Protein AF-A0A318S5W0-F1 (afdb_monomer_lite)

Foldseek 3Di:
DAPLPQQLVLLVLLLVLLQLLCCLQPVDGDDSVVSLVVVCVVCVVCVVVSVVSVVCVVCVPDSDHRPDPPVVSVVSNVVSVVNSVVSNVVVVVVVD

Secondary structure (DSSP, 8-state):
----SHHHHHHHHHHHHHHHHHHHHHS----HHHHHHHHHHH-GGGHHHHHHHHHHHHTTTS-PPP---HHHHHHHHHHHHHHHHHHHHHHHHTT-

Sequence (96 aa):
MYDTGGSDGQAYAVLTLCRALYTATSGEQVSKRRAALWASERLPNWSTLIVWALARHDEEGTRSPSQDRFEEVVRFVEEVSARVEGEFESNRTQQS

Radius of gyration: 14.33 Å; chains: 1; bounding box: 33×21×45 Å

Organism: NCBI:txid694435

InterPro domains:
  IPR025184 Adenylyltransferase AadA, C-terminal domain [PF13427] (9-82)

Structure (mmCIF, N/CA/C/O backbone):
data_AF-A0A318S5W0-F1
#
_entry.id   AF-A0A318S5W0-F1
#
loop_
_atom_site.group_PDB
_atom_site.id
_atom_site.type_symbol
_atom_site.label_atom_id
_atom_site.label_alt_id
_atom_site.label_comp_id
_atom_site.label_asym_id
_atom_site.label_entity_id
_atom_site.label_seq_id
_atom_site.pdbx_PDB_ins_code
_atom_site.Cartn_x
_atom_site.Cartn_y
_atom_site.Cartn_z
_atom_site.occupancy
_atom_site.B_iso_or_equiv
_atom_site.auth_seq_id
_atom_site.auth_comp_id
_atom_site.auth_asym_id
_atom_site.auth_atom_id
_atom_site.pdbx_PDB_model_num
ATOM 1 N N . MET A 1 1 ? 22.585 5.156 -20.724 1.00 40.28 1 MET A N 1
ATOM 2 C CA . MET A 1 1 ? 21.683 5.499 -19.608 1.00 40.28 1 MET A CA 1
ATOM 3 C C . MET A 1 1 ? 20.665 4.387 -19.490 1.00 40.28 1 MET A C 1
ATOM 5 O O . MET A 1 1 ? 19.897 4.207 -20.422 1.00 40.28 1 MET A O 1
ATOM 9 N N . TYR A 1 2 ? 20.718 3.606 -18.419 1.00 45.62 2 TYR A N 1
ATOM 10 C CA . TYR A 1 2 ? 19.664 2.665 -18.063 1.00 45.62 2 TYR A CA 1
ATOM 11 C C . TYR A 1 2 ? 19.060 3.183 -16.758 1.00 45.62 2 TYR A C 1
ATOM 13 O O . TYR A 1 2 ? 19.745 3.263 -15.742 1.00 45.62 2 TYR A O 1
ATOM 21 N N . ASP A 1 3 ? 17.807 3.617 -16.809 1.00 47.03 3 ASP A N 1
ATOM 22 C CA . ASP A 1 3 ? 17.017 3.848 -15.607 1.00 47.03 3 ASP A CA 1
ATOM 23 C C . ASP A 1 3 ? 16.542 2.482 -15.095 1.00 47.03 3 ASP A C 1
ATOM 25 O O . ASP A 1 3 ? 15.449 2.009 -15.400 1.00 47.03 3 ASP A O 1
ATOM 29 N N . THR A 1 4 ? 17.439 1.772 -14.411 1.00 50.75 4 THR A N 1
ATOM 30 C CA . THR A 1 4 ? 17.114 0.517 -13.712 1.00 50.75 4 THR A CA 1
ATOM 31 C C . THR A 1 4 ? 16.736 0.762 -12.253 1.00 50.75 4 THR A C 1
ATOM 33 O O . THR A 1 4 ? 16.563 -0.201 -11.522 1.00 50.75 4 THR A O 1
ATOM 36 N N . GLY A 1 5 ? 16.660 2.022 -11.804 1.00 54.34 5 GLY A N 1
ATOM 37 C CA . GLY A 1 5 ? 16.403 2.368 -10.402 1.00 54.34 5 GLY A CA 1
ATOM 38 C C . GLY A 1 5 ? 14.956 2.768 -10.110 1.00 54.34 5 GLY A C 1
ATOM 39 O O . GLY A 1 5 ? 14.485 2.550 -8.994 1.00 54.34 5 GLY A O 1
ATOM 40 N N . GLY A 1 6 ? 14.233 3.321 -11.093 1.00 62.41 6 GLY A N 1
ATOM 41 C CA . GLY A 1 6 ? 12.881 3.847 -10.877 1.00 62.41 6 GLY A CA 1
ATOM 42 C C . GLY A 1 6 ? 11.852 2.791 -10.464 1.00 62.41 6 GLY A C 1
ATOM 43 O O . GLY A 1 6 ? 11.101 2.986 -9.509 1.00 62.41 6 GLY A O 1
ATOM 44 N N . SER A 1 7 ? 11.832 1.638 -11.135 1.00 72.31 7 SER A N 1
ATOM 45 C CA . SER A 1 7 ? 10.787 0.624 -10.937 1.00 72.31 7 SER A CA 1
ATOM 46 C C . SER A 1 7 ? 10.918 -0.174 -9.634 1.00 72.31 7 SER A C 1
ATOM 48 O O . SER A 1 7 ? 9.913 -0.657 -9.111 1.00 72.31 7 SER A O 1
ATOM 50 N N . ASP A 1 8 ? 12.127 -0.297 -9.081 1.00 82.12 8 ASP A N 1
ATOM 51 C CA . ASP A 1 8 ? 12.350 -1.010 -7.814 1.00 82.12 8 ASP A CA 1
ATOM 52 C C . ASP A 1 8 ? 11.921 -0.144 -6.623 1.00 82.12 8 ASP A C 1
ATOM 54 O O . ASP A 1 8 ? 11.240 -0.623 -5.714 1.00 82.12 8 ASP A O 1
ATOM 58 N N . GLY A 1 9 ? 12.211 1.162 -6.675 1.00 87.00 9 GLY A N 1
ATOM 59 C CA . GLY A 1 9 ? 11.687 2.131 -5.708 1.00 87.00 9 GLY A CA 1
ATOM 60 C C . GLY A 1 9 ? 10.158 2.222 -5.746 1.00 87.00 9 GLY A C 1
ATOM 61 O O . GLY A 1 9 ? 9.512 2.232 -4.698 1.00 87.00 9 GLY A O 1
ATOM 62 N N . GLN A 1 10 ? 9.573 2.207 -6.947 1.00 91.00 10 GLN A N 1
ATOM 63 C CA . GLN A 1 10 ? 8.122 2.176 -7.147 1.00 91.00 10 GLN A CA 1
ATOM 64 C C . GLN A 1 10 ? 7.474 0.932 -6.516 1.00 91.00 10 GLN A C 1
ATOM 66 O O . GLN A 1 10 ? 6.540 1.058 -5.721 1.00 91.00 10 GLN A O 1
ATOM 71 N N . ALA A 1 11 ? 7.991 -0.267 -6.806 1.00 92.25 11 ALA A N 1
ATOM 72 C CA . ALA A 1 11 ? 7.483 -1.505 -6.213 1.00 92.25 11 ALA A CA 1
ATOM 73 C C . ALA A 1 11 ? 7.629 -1.509 -4.682 1.00 92.25 11 ALA A C 1
ATOM 75 O O . ALA A 1 11 ? 6.705 -1.889 -3.959 1.00 92.25 11 ALA A O 1
ATOM 76 N N . TYR A 1 12 ? 8.766 -1.030 -4.170 1.00 92.06 12 TYR A N 1
ATOM 77 C CA . TYR A 1 12 ? 9.003 -0.934 -2.733 1.00 92.06 12 TYR A CA 1
ATOM 78 C C . TYR A 1 12 ? 8.008 0.001 -2.030 1.00 92.06 12 TYR A C 1
ATOM 80 O O . TYR A 1 12 ? 7.502 -0.347 -0.957 1.00 92.06 12 TYR A O 1
ATOM 88 N N . ALA A 1 13 ? 7.693 1.156 -2.625 1.00 95.19 13 ALA A N 1
ATOM 89 C CA . ALA A 1 13 ? 6.709 2.095 -2.087 1.00 95.19 13 ALA A CA 1
ATOM 90 C C . ALA A 1 13 ? 5.319 1.447 -1.970 1.00 95.19 13 ALA A C 1
ATOM 92 O O . ALA A 1 13 ? 4.708 1.478 -0.898 1.00 95.19 13 ALA A O 1
ATOM 93 N N . VAL A 1 14 ? 4.870 0.769 -3.034 1.00 96.94 14 VAL A N 1
ATOM 94 C CA . VAL A 1 14 ? 3.582 0.056 -3.059 1.00 96.94 14 VAL A CA 1
ATOM 95 C C . VAL A 1 14 ? 3.517 -1.009 -1.959 1.00 96.94 14 VAL A C 1
ATOM 97 O O . VAL A 1 14 ? 2.577 -1.032 -1.161 1.00 96.94 14 VAL A O 1
ATOM 100 N N . LEU A 1 15 ? 4.539 -1.867 -1.857 1.00 96.75 15 LEU A N 1
ATOM 101 C CA . LEU A 1 15 ? 4.576 -2.940 -0.855 1.00 96.75 15 LEU A CA 1
ATOM 102 C C . LEU A 1 15 ? 4.674 -2.413 0.582 1.00 96.75 15 LEU A C 1
ATOM 104 O O . LEU A 1 15 ? 4.122 -3.020 1.504 1.00 96.75 15 LEU A O 1
ATOM 108 N N . THR A 1 16 ? 5.367 -1.294 0.789 1.00 97.19 16 THR A N 1
ATOM 109 C CA . THR A 1 16 ? 5.485 -0.659 2.107 1.00 97.19 16 THR A CA 1
ATOM 110 C C . THR A 1 16 ? 4.134 -0.151 2.591 1.00 97.19 16 THR A C 1
ATOM 112 O O . THR A 1 16 ? 3.755 -0.430 3.727 1.00 97.19 16 THR A O 1
ATOM 115 N N . LEU A 1 17 ? 3.369 0.512 1.725 1.00 98.12 17 LEU A N 1
ATOM 116 C CA . LEU A 1 17 ? 2.033 0.990 2.074 1.00 98.12 17 LEU A CA 1
ATOM 117 C C . LEU A 1 17 ? 1.021 -0.141 2.254 1.00 98.12 17 LEU A C 1
ATOM 119 O O . LEU A 1 17 ? 0.193 -0.060 3.155 1.00 98.12 17 LEU A O 1
ATOM 123 N N . CYS A 1 18 ? 1.131 -1.236 1.494 1.00 98.31 18 CYS A N 1
ATOM 124 C CA . CYS A 1 18 ? 0.327 -2.434 1.763 1.00 98.31 18 CYS A CA 1
ATOM 125 C C . CYS A 1 18 ? 0.560 -2.953 3.191 1.00 98.31 18 CYS A C 1
ATOM 127 O O . CYS A 1 18 ? -0.391 -3.312 3.883 1.00 98.31 18 CYS A O 1
ATOM 129 N N . ARG A 1 19 ? 1.821 -2.969 3.656 1.00 97.69 19 ARG A N 1
ATOM 130 C CA . ARG A 1 19 ? 2.148 -3.346 5.042 1.00 97.69 19 ARG A CA 1
ATOM 131 C C . ARG A 1 19 ? 1.607 -2.337 6.043 1.00 97.69 19 ARG A C 1
ATOM 133 O O . ARG A 1 19 ? 1.000 -2.760 7.014 1.00 97.69 19 ARG A O 1
ATOM 140 N N . ALA A 1 20 ? 1.798 -1.042 5.801 1.00 97.62 20 ALA A N 1
ATOM 141 C CA . ALA A 1 20 ? 1.294 0.002 6.688 1.00 97.62 20 ALA A CA 1
ATOM 142 C C . ALA A 1 20 ? -0.229 -0.089 6.864 1.00 97.62 20 ALA A C 1
ATOM 144 O O . ALA A 1 20 ? -0.711 -0.033 7.991 1.00 97.62 20 ALA A O 1
ATOM 145 N N . LEU A 1 21 ? -0.969 -0.310 5.772 1.00 97.81 21 LEU A N 1
ATOM 146 C CA . LEU A 1 21 ? -2.422 -0.469 5.804 1.00 97.81 21 LEU A CA 1
ATOM 147 C C . LEU A 1 21 ? -2.846 -1.719 6.574 1.00 97.81 21 LEU A C 1
ATOM 149 O O . LEU A 1 21 ? -3.729 -1.632 7.419 1.00 97.81 21 LEU A O 1
ATOM 153 N N . TYR A 1 22 ? -2.195 -2.861 6.333 1.00 97.88 22 TYR A N 1
ATOM 154 C CA . TYR A 1 22 ? -2.471 -4.081 7.096 1.00 97.88 22 TYR A CA 1
ATOM 155 C C . TYR A 1 22 ? -2.292 -3.838 8.598 1.00 97.88 22 TYR A C 1
ATOM 157 O O . TYR A 1 22 ? -3.174 -4.156 9.389 1.00 97.88 22 TYR A O 1
ATOM 165 N N . THR A 1 23 ? -1.181 -3.216 8.986 1.00 96.56 23 THR A N 1
ATOM 166 C CA . THR A 1 23 ? -0.867 -2.923 10.387 1.00 96.56 23 THR A CA 1
ATOM 167 C C . THR A 1 23 ? -1.844 -1.940 11.009 1.00 96.56 23 THR A C 1
ATOM 169 O O . THR A 1 23 ? -2.233 -2.128 12.158 1.00 96.56 23 THR A O 1
ATOM 172 N N . ALA A 1 24 ? -2.257 -0.909 10.271 1.00 95.94 24 ALA A N 1
ATOM 173 C CA . ALA A 1 24 ? -3.238 0.052 10.756 1.00 95.94 24 ALA A CA 1
ATOM 174 C C . ALA A 1 24 ? -4.595 -0.615 11.024 1.00 95.94 24 ALA A C 1
ATOM 176 O O . ALA A 1 24 ? -5.200 -0.364 12.064 1.00 95.94 24 ALA A O 1
ATOM 177 N N . THR A 1 25 ? -5.018 -1.525 10.142 1.00 95.19 25 THR A N 1
ATOM 178 C CA . THR A 1 25 ? -6.299 -2.233 10.260 1.00 95.19 25 THR A CA 1
ATOM 179 C C . THR A 1 25 ? -6.275 -3.380 11.275 1.00 95.19 25 THR A C 1
ATOM 181 O O . THR A 1 25 ? -7.261 -3.594 11.974 1.00 95.19 25 THR A O 1
ATOM 184 N N . SER A 1 26 ? -5.193 -4.161 11.355 1.00 94.19 26 SER A N 1
ATOM 185 C CA . SER A 1 26 ? -5.154 -5.387 12.171 1.00 94.19 26 SER A CA 1
ATOM 186 C C . SER A 1 26 ? -4.333 -5.266 13.456 1.00 94.19 26 SER A C 1
ATOM 188 O O . SER A 1 26 ? -4.389 -6.166 14.289 1.00 94.19 26 SER A O 1
ATOM 190 N N . GLY A 1 27 ? -3.516 -4.219 13.598 1.00 93.44 27 GLY A N 1
ATOM 191 C CA . GLY A 1 27 ? -2.563 -4.062 14.701 1.00 93.44 27 GLY A CA 1
ATOM 192 C C . GLY A 1 27 ? -1.344 -4.993 14.642 1.00 93.44 27 GLY A C 1
ATOM 193 O O . GLY A 1 27 ? -0.534 -4.993 15.567 1.00 93.44 27 GLY A O 1
ATOM 194 N N . GLU A 1 28 ? -1.176 -5.781 13.574 1.00 93.25 28 GLU A N 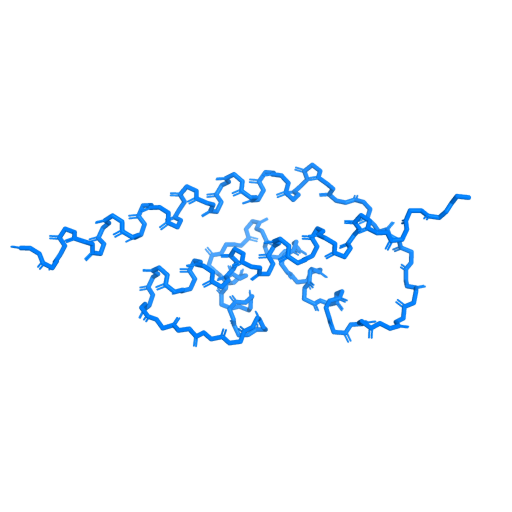1
ATOM 195 C CA . GLU A 1 28 ? -0.107 -6.781 13.452 1.00 93.25 28 GLU A CA 1
ATOM 196 C C . GLU A 1 28 ? 0.841 -6.470 12.292 1.00 93.25 28 GLU A C 1
ATOM 198 O O . GLU A 1 28 ? 0.434 -5.998 11.236 1.00 93.25 28 GLU A O 1
ATOM 203 N N . GLN A 1 29 ? 2.119 -6.822 12.447 1.00 92.50 29 GLN A N 1
ATOM 204 C CA . GLN A 1 29 ? 3.112 -6.718 11.379 1.00 92.50 29 GLN A CA 1
ATOM 205 C C . GLN A 1 29 ? 3.241 -8.057 10.645 1.00 92.50 29 GLN A C 1
ATOM 207 O O . GLN A 1 29 ? 3.596 -9.070 11.246 1.00 92.50 29 GLN A O 1
ATOM 212 N N . VAL A 1 30 ? 3.042 -8.060 9.325 1.00 94.62 30 VAL A N 1
ATOM 213 C CA . VAL A 1 30 ? 3.222 -9.257 8.481 1.00 94.62 30 VAL A CA 1
ATOM 214 C C . VAL A 1 30 ? 4.257 -9.043 7.373 1.00 94.62 30 VAL A C 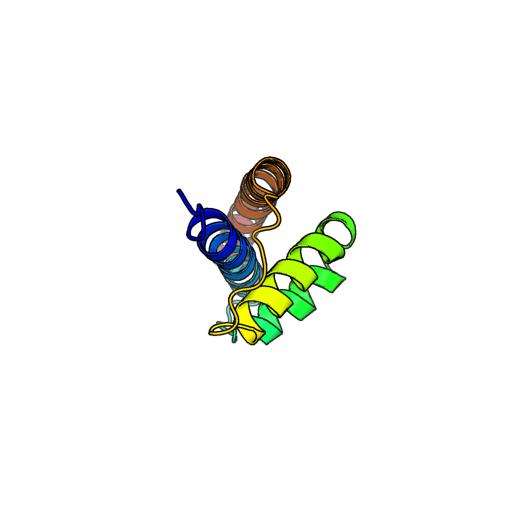1
ATOM 216 O O . VAL A 1 30 ? 4.784 -7.941 7.165 1.00 94.62 30 VAL A O 1
ATOM 219 N N . SER A 1 31 ? 4.581 -10.126 6.662 1.00 94.50 31 SER A N 1
ATOM 220 C CA . SER A 1 31 ? 5.476 -10.088 5.504 1.00 94.50 31 SER A CA 1
ATOM 221 C C . SER A 1 31 ? 4.899 -9.232 4.370 1.00 94.50 31 SER A C 1
ATOM 223 O O . SER A 1 31 ? 3.681 -9.110 4.227 1.00 94.50 31 SER A O 1
ATOM 225 N N . LYS A 1 32 ? 5.778 -8.676 3.521 1.00 90.25 32 LYS A N 1
ATOM 226 C CA . LYS A 1 32 ? 5.383 -7.888 2.335 1.00 90.25 32 LYS A CA 1
ATOM 227 C C . LYS A 1 32 ? 4.391 -8.651 1.455 1.00 90.25 32 LYS A C 1
ATOM 229 O O . LYS A 1 32 ? 3.352 -8.109 1.107 1.00 90.25 32 LYS A O 1
ATOM 234 N N . ARG A 1 33 ? 4.676 -9.928 1.173 1.00 94.75 33 ARG A N 1
ATOM 235 C CA . ARG A 1 33 ? 3.820 -10.796 0.352 1.00 94.75 33 ARG A CA 1
ATOM 236 C C . ARG A 1 33 ? 2.426 -10.981 0.947 1.00 94.75 33 ARG A C 1
ATOM 238 O O . ARG A 1 33 ? 1.442 -10.820 0.236 1.00 94.75 33 ARG A O 1
ATOM 245 N N . ARG A 1 34 ? 2.329 -11.280 2.248 1.00 96.56 34 ARG A N 1
ATOM 246 C CA . ARG A 1 34 ? 1.030 -11.462 2.915 1.00 96.56 34 ARG A CA 1
ATOM 247 C C . ARG A 1 34 ? 0.222 -10.164 2.930 1.00 96.56 34 ARG A C 1
ATOM 249 O O . ARG A 1 34 ? -0.960 -10.198 2.608 1.00 96.56 34 ARG A O 1
ATOM 256 N N . ALA A 1 35 ? 0.859 -9.038 3.254 1.00 97.56 35 ALA A N 1
ATOM 257 C CA . ALA A 1 35 ? 0.203 -7.732 3.241 1.00 97.56 35 ALA A CA 1
ATOM 258 C C . ALA A 1 35 ? -0.271 -7.333 1.836 1.00 97.56 35 ALA A C 1
ATOM 260 O O . ALA A 1 35 ? -1.385 -6.847 1.690 1.00 97.56 35 ALA A O 1
ATOM 261 N N . ALA A 1 36 ? 0.546 -7.563 0.803 1.00 97.31 36 ALA A N 1
ATOM 262 C CA . ALA A 1 36 ? 0.205 -7.245 -0.581 1.00 97.31 36 ALA A CA 1
ATOM 263 C C . ALA A 1 36 ? -0.997 -8.057 -1.083 1.00 97.31 36 ALA A C 1
ATOM 265 O O . ALA A 1 36 ? -1.924 -7.484 -1.644 1.00 97.31 36 ALA A O 1
ATOM 266 N N . LEU A 1 37 ? -1.028 -9.370 -0.832 1.00 97.00 37 LEU A N 1
ATOM 267 C CA . LEU A 1 37 ? -2.168 -10.207 -1.218 1.00 97.00 37 LEU A CA 1
ATOM 268 C C . LEU A 1 37 ? -3.456 -9.737 -0.535 1.00 97.00 37 LEU A C 1
ATOM 270 O O . LEU A 1 37 ? -4.443 -9.462 -1.213 1.00 97.00 37 LEU A O 1
ATOM 274 N N . TRP A 1 38 ? -3.408 -9.526 0.781 1.00 97.94 38 TRP A N 1
ATOM 275 C CA . TRP A 1 38 ? -4.541 -8.988 1.534 1.00 97.94 38 TRP A CA 1
ATOM 276 C C . TRP A 1 38 ? -4.995 -7.614 1.012 1.00 97.94 38 TRP A C 1
ATOM 278 O O . TRP A 1 38 ? -6.186 -7.382 0.812 1.00 97.94 38 TRP A O 1
ATOM 288 N N . ALA A 1 39 ? -4.055 -6.704 0.741 1.00 97.88 39 ALA A N 1
ATOM 289 C CA . ALA A 1 39 ? -4.368 -5.373 0.231 1.00 97.88 39 ALA A CA 1
ATOM 290 C C . ALA A 1 39 ? -4.976 -5.435 -1.177 1.00 97.88 39 ALA A C 1
ATOM 292 O O . ALA A 1 39 ? -5.879 -4.661 -1.474 1.00 97.88 39 ALA A O 1
ATOM 293 N N . SER A 1 40 ? -4.541 -6.371 -2.025 1.00 97.69 40 SER A N 1
ATOM 294 C CA . SER A 1 40 ? -5.077 -6.539 -3.382 1.00 97.69 40 SER A CA 1
ATOM 295 C C . SER A 1 40 ? -6.544 -6.980 -3.403 1.00 97.69 40 SER A C 1
ATOM 297 O O . SER A 1 40 ? -7.293 -6.553 -4.279 1.00 97.69 40 SER A O 1
ATOM 299 N N . GLU A 1 41 ? -6.979 -7.760 -2.409 1.00 97.50 41 GLU A N 1
ATOM 300 C CA . GLU A 1 41 ? -8.386 -8.149 -2.237 1.00 97.50 41 GLU A CA 1
ATOM 301 C C . GLU A 1 41 ? -9.241 -6.974 -1.741 1.00 97.50 41 GLU A C 1
ATOM 303 O O . GLU A 1 41 ? -10.409 -6.835 -2.103 1.00 97.50 41 GLU A O 1
ATOM 308 N N . ARG A 1 42 ? -8.652 -6.108 -0.910 1.00 96.88 42 ARG A N 1
ATOM 309 C CA . ARG A 1 42 ? -9.336 -4.991 -0.242 1.00 96.88 42 ARG A CA 1
ATOM 310 C C . ARG A 1 42 ? -9.349 -3.704 -1.067 1.00 96.88 42 ARG A C 1
ATOM 312 O O . ARG A 1 42 ? -10.207 -2.847 -0.866 1.00 96.88 42 ARG A O 1
ATOM 319 N N . LEU A 1 43 ? -8.411 -3.581 -2.000 1.00 97.44 43 LEU A N 1
ATOM 320 C CA . LEU A 1 43 ? -8.244 -2.467 -2.926 1.00 97.44 43 LEU A CA 1
ATOM 321 C C . LEU A 1 43 ? -8.323 -2.992 -4.371 1.00 97.44 43 LEU A C 1
ATOM 323 O O . LEU A 1 43 ? -7.313 -2.992 -5.078 1.00 97.44 43 LEU A O 1
ATOM 327 N N . PRO A 1 44 ? -9.505 -3.429 -4.848 1.00 96.19 44 PRO A N 1
ATOM 328 C CA . PRO A 1 44 ? -9.633 -4.072 -6.158 1.00 96.19 44 PRO A CA 1
ATOM 329 C C . PRO A 1 44 ? -9.163 -3.174 -7.311 1.00 96.19 44 PRO A C 1
ATOM 331 O O . PRO A 1 44 ? -8.537 -3.668 -8.248 1.00 96.19 44 PRO A O 1
ATOM 334 N N . ASN A 1 45 ? -9.359 -1.854 -7.202 1.00 96.94 45 ASN A N 1
ATOM 335 C CA . ASN A 1 45 ? -8.881 -0.870 -8.184 1.00 96.94 45 ASN A CA 1
ATOM 336 C C . ASN A 1 45 ? -7.347 -0.807 -8.284 1.00 96.94 45 ASN A C 1
ATOM 338 O O . ASN A 1 45 ? -6.814 -0.433 -9.322 1.00 96.94 45 ASN A O 1
ATOM 342 N N . TRP A 1 46 ? -6.644 -1.192 -7.218 1.00 98.06 46 TRP A N 1
ATOM 343 C CA . TRP A 1 46 ? -5.184 -1.165 -7.123 1.00 98.06 46 TRP A CA 1
ATOM 344 C C . TRP A 1 46 ? -4.552 -2.557 -7.228 1.00 98.06 46 TRP A C 1
ATOM 346 O O . TRP A 1 46 ? -3.327 -2.679 -7.241 1.00 98.06 46 TRP A O 1
ATOM 356 N N . SER A 1 47 ? -5.364 -3.612 -7.341 1.00 96.62 47 SER A N 1
ATOM 357 C CA . SER A 1 47 ? -4.916 -5.010 -7.373 1.00 96.62 47 SER A CA 1
ATOM 358 C C . SER A 1 47 ? -3.833 -5.262 -8.429 1.00 96.62 47 SER A C 1
ATOM 360 O O . SER A 1 47 ? -2.786 -5.824 -8.113 1.00 96.62 47 SER A O 1
ATOM 362 N N . THR A 1 48 ? -4.018 -4.760 -9.653 1.00 95.62 48 THR A N 1
ATOM 363 C CA . THR A 1 48 ? -3.048 -4.889 -10.753 1.00 95.62 48 THR A CA 1
ATOM 364 C C . THR A 1 48 ? -1.696 -4.242 -10.435 1.00 95.62 48 THR A C 1
ATOM 366 O O . THR A 1 48 ? -0.651 -4.783 -10.804 1.00 95.62 48 THR A O 1
ATOM 369 N N . LEU A 1 49 ? -1.684 -3.091 -9.755 1.00 96.19 49 LEU A N 1
ATOM 370 C CA . LEU A 1 49 ? -0.448 -2.417 -9.347 1.00 96.19 49 LEU A CA 1
ATOM 371 C C . LEU A 1 49 ? 0.249 -3.180 -8.212 1.00 96.19 49 LEU A C 1
ATOM 373 O O . LEU A 1 49 ? 1.465 -3.362 -8.239 1.00 96.19 49 LEU A O 1
ATOM 377 N N . ILE A 1 50 ? -0.522 -3.671 -7.241 1.00 97.00 50 ILE A N 1
ATOM 378 C CA . ILE A 1 50 ? -0.008 -4.426 -6.093 1.00 97.00 50 ILE A CA 1
ATOM 379 C C . ILE A 1 50 ? 0.604 -5.760 -6.539 1.00 97.00 50 ILE A C 1
ATOM 381 O O . ILE A 1 50 ? 1.704 -6.110 -6.111 1.00 97.00 50 ILE A O 1
ATOM 385 N N . VAL A 1 51 ? -0.069 -6.488 -7.436 1.00 94.50 51 VAL A N 1
ATOM 386 C CA . VAL A 1 51 ? 0.435 -7.752 -7.997 1.00 94.50 51 VAL A CA 1
ATOM 387 C C . VAL A 1 51 ? 1.712 -7.523 -8.803 1.00 94.50 51 VAL A C 1
ATOM 389 O O . VAL A 1 51 ? 2.663 -8.289 -8.670 1.00 94.50 51 VAL A O 1
ATOM 392 N N . TRP A 1 52 ? 1.775 -6.442 -9.584 1.00 93.25 52 TRP A N 1
ATOM 393 C CA . TRP A 1 52 ? 2.999 -6.053 -10.286 1.00 93.25 52 TRP A CA 1
ATOM 394 C C . TRP A 1 52 ? 4.154 -5.768 -9.322 1.00 93.25 52 TRP A C 1
ATOM 396 O O . TRP A 1 52 ? 5.254 -6.277 -9.522 1.00 93.25 52 TRP A O 1
ATOM 406 N N . ALA A 1 53 ? 3.908 -5.011 -8.250 1.00 93.44 53 ALA A N 1
ATOM 407 C CA . ALA A 1 53 ? 4.933 -4.703 -7.257 1.00 93.44 53 ALA A CA 1
ATOM 408 C C . ALA A 1 53 ? 5.440 -5.971 -6.552 1.00 93.44 53 ALA A C 1
ATOM 410 O O . ALA A 1 53 ? 6.634 -6.095 -6.276 1.00 93.44 53 ALA A O 1
ATOM 411 N N . LEU A 1 54 ? 4.545 -6.931 -6.300 1.00 92.31 54 LEU A N 1
ATOM 412 C CA . LEU A 1 54 ? 4.900 -8.222 -5.723 1.00 92.31 54 LEU A CA 1
ATOM 413 C C . LEU A 1 54 ? 5.753 -9.067 -6.679 1.00 92.31 54 LEU A C 1
ATOM 415 O O . LEU A 1 54 ? 6.786 -9.577 -6.260 1.00 92.31 54 LEU A O 1
ATOM 419 N N . ALA A 1 55 ? 5.370 -9.158 -7.957 1.00 89.88 55 ALA A N 1
ATOM 420 C CA . ALA A 1 55 ? 6.150 -9.870 -8.969 1.00 89.88 55 ALA A CA 1
ATOM 421 C C . ALA A 1 55 ? 7.563 -9.283 -9.106 1.00 89.88 55 ALA A C 1
ATOM 423 O O . ALA A 1 55 ? 8.540 -10.023 -9.102 1.00 89.88 55 ALA A O 1
ATOM 424 N N . ARG A 1 56 ? 7.690 -7.948 -9.112 1.00 85.75 56 ARG A N 1
ATOM 425 C CA . ARG A 1 56 ? 8.999 -7.275 -9.138 1.00 85.75 56 ARG A CA 1
ATOM 426 C C . ARG A 1 56 ? 9.870 -7.590 -7.925 1.00 85.75 56 ARG A C 1
ATOM 428 O O . ARG A 1 56 ? 11.078 -7.723 -8.070 1.00 85.75 56 ARG A O 1
ATOM 435 N N . HIS A 1 57 ? 9.271 -7.688 -6.741 1.00 83.38 57 HIS A N 1
ATOM 436 C CA . HIS A 1 57 ? 9.990 -8.050 -5.522 1.00 83.38 57 HIS A CA 1
ATOM 437 C C . HIS A 1 57 ? 10.440 -9.518 -5.530 1.00 83.38 57 HIS A C 1
ATOM 439 O O . HIS A 1 57 ? 11.501 -9.831 -5.003 1.00 83.38 57 HIS A O 1
ATOM 445 N N . ASP A 1 58 ? 9.654 -10.420 -6.120 1.00 81.00 58 ASP A N 1
ATOM 446 C CA . ASP A 1 58 ? 10.009 -11.840 -6.229 1.00 81.00 58 ASP A CA 1
ATOM 447 C C . ASP A 1 58 ? 11.049 -12.098 -7.345 1.00 81.00 58 ASP A C 1
ATOM 449 O O . ASP A 1 58 ? 11.823 -13.051 -7.262 1.00 81.00 58 ASP A O 1
ATOM 453 N N . GLU A 1 59 ? 11.115 -11.231 -8.361 1.00 73.88 59 GLU A N 1
ATOM 454 C CA . GLU A 1 59 ? 12.096 -11.264 -9.459 1.00 73.88 59 GLU A CA 1
ATOM 455 C C . GLU A 1 59 ? 13.438 -10.573 -9.130 1.00 73.88 59 GLU A C 1
ATOM 457 O O . GLU A 1 59 ? 14.305 -10.487 -10.007 1.00 73.88 59 GLU A O 1
ATOM 462 N N . GLU A 1 60 ? 13.631 -10.085 -7.896 1.00 63.09 60 GLU A N 1
ATOM 463 C CA . GLU A 1 60 ? 14.825 -9.348 -7.455 1.00 63.09 60 GLU A CA 1
ATOM 464 C C . GLU A 1 60 ? 16.121 -10.101 -7.836 1.00 63.09 60 GLU A C 1
ATOM 466 O O . GLU A 1 60 ? 16.431 -11.172 -7.317 1.00 63.09 60 GLU A O 1
ATOM 471 N N . GLY A 1 61 ? 16.864 -9.554 -8.810 1.00 58.16 61 GLY A N 1
ATOM 472 C CA . GLY A 1 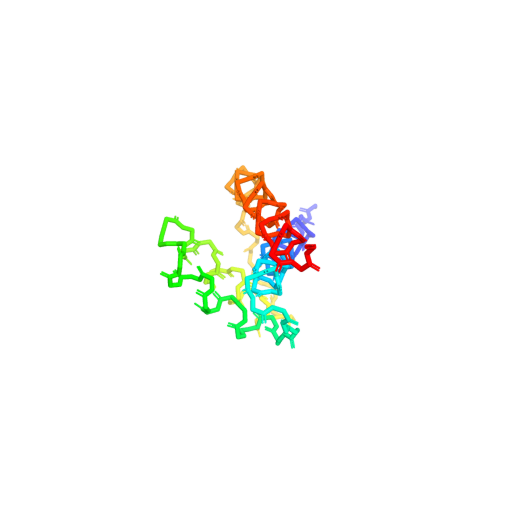61 ? 18.055 -10.177 -9.413 1.00 58.16 61 GLY A CA 1
ATOM 473 C C . GLY A 1 61 ? 17.960 -10.420 -10.926 1.00 58.16 61 GLY A C 1
ATOM 474 O O . GLY A 1 61 ? 18.990 -10.526 -11.594 1.00 58.16 61 GLY A O 1
ATOM 475 N N . THR A 1 62 ? 16.753 -10.418 -11.497 1.00 58.06 62 THR A N 1
ATOM 476 C CA . THR A 1 62 ? 16.532 -10.485 -12.948 1.00 58.06 62 THR A CA 1
ATOM 477 C C . THR A 1 62 ? 16.343 -9.070 -13.492 1.00 58.06 62 THR A C 1
ATOM 479 O O . THR A 1 62 ? 15.412 -8.366 -13.112 1.00 58.06 62 THR A O 1
ATOM 482 N N . A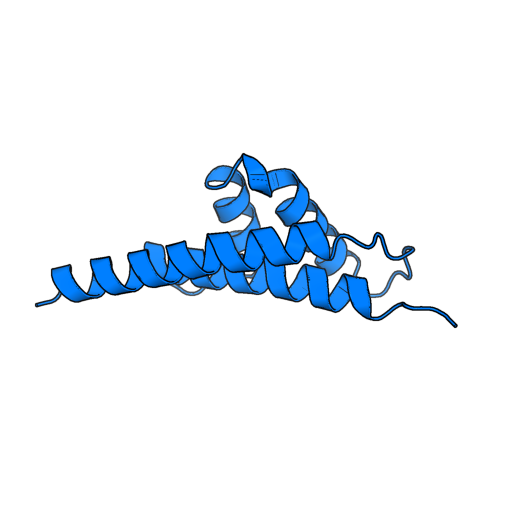RG A 1 63 ? 17.227 -8.615 -14.393 1.00 55.97 63 ARG A N 1
ATOM 483 C CA . ARG A 1 63 ? 17.071 -7.320 -15.082 1.00 55.97 63 ARG A CA 1
ATOM 484 C C . ARG A 1 63 ? 15.930 -7.398 -16.099 1.00 55.97 63 ARG A C 1
ATOM 486 O O . ARG A 1 63 ? 16.167 -7.536 -17.296 1.00 55.97 63 ARG A O 1
ATOM 493 N N . SER A 1 64 ? 14.698 -7.320 -15.613 1.00 59.81 64 SER A N 1
ATOM 494 C CA . SER A 1 64 ? 13.522 -7.100 -16.450 1.00 59.81 64 SER A CA 1
ATOM 495 C C . SER A 1 64 ? 13.402 -5.601 -16.763 1.00 59.81 64 SER A C 1
ATOM 497 O O . SER A 1 64 ? 13.640 -4.785 -15.862 1.00 59.81 64 SER A O 1
ATOM 499 N N . PRO A 1 65 ? 13.090 -5.203 -18.013 1.00 57.81 65 PRO A N 1
ATOM 500 C CA . PRO A 1 65 ? 12.947 -3.796 -18.370 1.00 57.81 65 PRO A CA 1
ATOM 501 C C . PRO A 1 65 ? 11.963 -3.081 -17.436 1.00 57.81 65 PRO A C 1
ATOM 503 O O . PRO A 1 65 ? 10.906 -3.614 -17.087 1.00 57.81 65 PRO A O 1
ATOM 506 N N . SER A 1 66 ? 12.336 -1.875 -17.004 1.00 60.81 66 SER A N 1
ATOM 507 C CA . SER A 1 66 ? 11.505 -1.035 -16.149 1.00 60.81 66 SER A CA 1
ATOM 508 C C . SER A 1 66 ? 10.215 -0.684 -16.890 1.00 60.81 66 SER A C 1
ATOM 510 O O . SER A 1 66 ? 10.226 -0.069 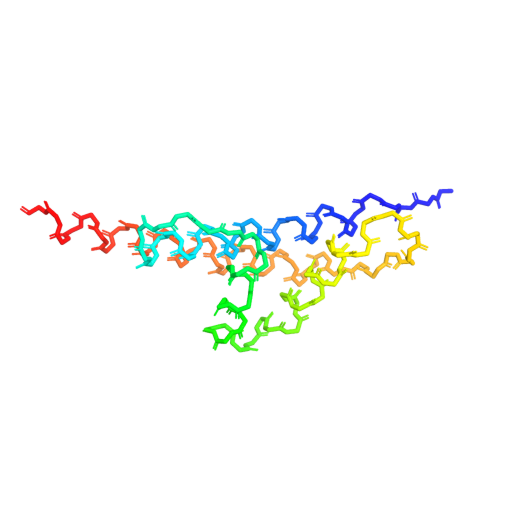-17.954 1.00 60.81 66 SER A O 1
ATOM 512 N N . GLN A 1 67 ? 9.083 -1.112 -16.334 1.00 68.38 67 GLN A N 1
ATOM 513 C CA . GLN A 1 67 ? 7.790 -0.536 -16.680 1.00 68.38 67 GLN A CA 1
ATOM 514 C C . GLN A 1 67 ? 7.616 0.662 -15.761 1.00 68.38 67 GLN A C 1
ATOM 516 O O . GLN A 1 67 ? 7.406 0.481 -14.562 1.00 68.38 67 GLN A O 1
ATOM 521 N N . ASP A 1 68 ? 7.790 1.863 -16.301 1.00 72.00 68 ASP A N 1
ATOM 522 C CA . ASP A 1 68 ? 7.542 3.072 -15.532 1.00 72.00 68 ASP A CA 1
ATOM 523 C C . ASP A 1 68 ? 6.038 3.191 -15.251 1.00 72.00 68 ASP A C 1
ATOM 525 O O . ASP A 1 68 ? 5.225 3.298 -16.172 1.00 72.00 68 ASP A O 1
ATOM 529 N N . ARG A 1 69 ? 5.668 3.108 -13.971 1.00 88.81 69 ARG A N 1
ATOM 530 C CA . ARG A 1 69 ? 4.298 3.264 -13.466 1.00 88.81 69 ARG A CA 1
ATOM 531 C C . ARG A 1 69 ? 4.219 4.438 -12.488 1.00 88.81 69 ARG A C 1
ATOM 533 O O . ARG A 1 69 ? 3.326 4.467 -11.644 1.00 88.81 69 ARG A O 1
ATOM 540 N N . PHE A 1 70 ? 5.140 5.403 -12.580 1.00 89.31 70 PHE A N 1
ATOM 541 C CA . PHE A 1 70 ? 5.319 6.459 -11.582 1.00 89.31 70 PHE A CA 1
ATOM 542 C C . PHE A 1 70 ? 4.021 7.200 -11.231 1.00 89.31 70 PHE A C 1
ATOM 544 O O . PHE A 1 70 ? 3.671 7.283 -10.058 1.00 89.31 70 PHE A O 1
ATOM 551 N N . GLU A 1 71 ? 3.256 7.665 -12.222 1.00 92.50 71 GLU A N 1
ATOM 552 C CA . GLU A 1 71 ? 1.984 8.370 -11.983 1.00 92.50 71 GLU A CA 1
ATOM 553 C C . GLU A 1 71 ? 0.925 7.493 -11.295 1.00 92.50 71 GLU A C 1
ATOM 555 O O . GLU A 1 71 ? 0.126 7.963 -10.485 1.00 92.50 71 GLU A O 1
ATOM 560 N N . GLU A 1 72 ? 0.892 6.201 -11.615 1.00 94.94 72 GLU A N 1
ATOM 561 C CA . GLU A 1 72 ? -0.011 5.243 -10.978 1.00 94.94 72 GLU A CA 1
ATOM 562 C C . GLU A 1 72 ? 0.410 4.977 -9.526 1.00 94.94 72 GLU A C 1
ATOM 564 O O . GLU A 1 72 ? -0.439 4.923 -8.638 1.00 94.94 72 GLU A O 1
ATOM 569 N N . VAL A 1 73 ? 1.719 4.905 -9.271 1.00 95.62 73 VAL A N 1
ATOM 570 C CA . VAL A 1 73 ? 2.297 4.740 -7.932 1.00 95.62 73 VAL A CA 1
ATOM 571 C C . VAL A 1 73 ? 2.064 5.972 -7.065 1.00 95.62 73 VAL A C 1
ATOM 573 O O . VAL A 1 73 ? 1.715 5.813 -5.901 1.00 95.62 73 VAL A O 1
ATOM 576 N N . VAL A 1 74 ? 2.202 7.187 -7.602 1.00 96.31 74 VAL A N 1
ATOM 577 C CA . VAL A 1 74 ? 1.916 8.425 -6.855 1.00 96.31 74 VAL A CA 1
ATOM 578 C C . VAL A 1 74 ? 0.457 8.453 -6.404 1.00 96.31 74 VAL A C 1
ATOM 580 O O . VAL A 1 74 ? 0.197 8.621 -5.214 1.00 96.31 74 VAL A O 1
ATOM 583 N N . ARG A 1 75 ? -0.490 8.185 -7.313 1.00 98.00 75 ARG A N 1
ATOM 584 C CA . ARG A 1 75 ? -1.920 8.134 -6.963 1.00 98.00 75 ARG A CA 1
ATOM 585 C C . ARG A 1 75 ? -2.219 7.067 -5.910 1.00 98.00 75 ARG A C 1
ATOM 587 O O . ARG A 1 75 ? -2.972 7.320 -4.975 1.00 98.00 75 ARG A O 1
ATOM 594 N N . PHE A 1 76 ? -1.597 5.894 -6.034 1.00 98.19 76 PHE A N 1
ATOM 595 C CA . PHE A 1 76 ? -1.693 4.844 -5.022 1.00 98.19 76 PHE A CA 1
ATOM 596 C C . PHE A 1 76 ? -1.157 5.311 -3.662 1.00 98.19 76 PHE A C 1
ATOM 598 O O . PHE A 1 76 ? -1.792 5.073 -2.635 1.00 98.19 76 PHE A O 1
ATOM 605 N N . VAL A 1 77 ? 0.001 5.978 -3.643 1.00 98.06 77 VAL A N 1
ATOM 606 C CA . VAL A 1 77 ? 0.641 6.460 -2.414 1.00 98.06 77 VAL A CA 1
ATOM 607 C C . VAL A 1 77 ? -0.245 7.457 -1.686 1.00 98.06 77 VAL A C 1
ATOM 609 O O . VAL A 1 77 ? -0.467 7.301 -0.486 1.00 98.06 77 VAL A O 1
ATOM 612 N N . GLU A 1 78 ? -0.772 8.445 -2.402 1.00 98.06 78 GLU A N 1
ATOM 613 C CA . GLU A 1 78 ? -1.667 9.456 -1.839 1.00 98.06 78 GLU A CA 1
ATOM 614 C C . GLU A 1 78 ? -2.930 8.812 -1.256 1.00 98.06 78 GLU A C 1
ATOM 616 O O . GLU A 1 78 ? -3.278 9.028 -0.093 1.00 98.06 78 GLU A O 1
ATOM 621 N N . GLU A 1 79 ? -3.586 7.956 -2.041 1.00 98.19 79 GLU A N 1
ATOM 622 C CA . GLU A 1 79 ? -4.859 7.352 -1.667 1.00 98.19 79 GLU A CA 1
ATOM 623 C C . GLU A 1 79 ? -4.736 6.371 -0.483 1.00 98.19 79 GLU A C 1
ATOM 625 O O . GLU A 1 79 ? -5.612 6.323 0.392 1.00 98.19 79 GLU A O 1
ATOM 630 N N . VAL A 1 80 ? -3.672 5.564 -0.451 1.00 98.19 80 VAL A N 1
ATOM 631 C CA . VAL A 1 80 ? -3.473 4.565 0.607 1.00 98.19 80 VAL A CA 1
ATOM 632 C C . VAL A 1 80 ? -2.924 5.198 1.881 1.00 98.19 80 VAL A C 1
ATOM 634 O O . VAL A 1 80 ? -3.329 4.777 2.962 1.00 98.19 80 VAL A O 1
ATOM 637 N N . SER A 1 81 ? -2.090 6.238 1.794 1.00 98.06 81 SER A N 1
ATOM 638 C CA . SER A 1 81 ? -1.615 6.956 2.990 1.00 98.06 81 SER A CA 1
ATOM 639 C C . SER A 1 81 ? -2.776 7.593 3.757 1.00 98.06 81 SER A C 1
ATOM 641 O O . SER A 1 81 ? -2.886 7.390 4.963 1.00 98.06 81 SER A O 1
ATOM 643 N N . ALA A 1 82 ? -3.714 8.239 3.054 1.00 97.50 82 ALA A N 1
ATOM 644 C CA . ALA A 1 82 ? -4.913 8.807 3.677 1.00 97.50 82 ALA A CA 1
ATOM 645 C C . ALA A 1 82 ? -5.764 7.745 4.406 1.00 97.50 82 ALA A C 1
ATOM 647 O O . ALA A 1 82 ? -6.317 7.999 5.474 1.00 97.50 82 ALA A O 1
ATOM 648 N N . ARG A 1 83 ? -5.849 6.522 3.860 1.00 97.00 83 ARG A N 1
ATOM 649 C CA . ARG A 1 83 ? -6.536 5.401 4.528 1.00 97.00 83 ARG A CA 1
ATOM 650 C C . ARG A 1 83 ? -5.793 4.923 5.767 1.00 97.00 83 ARG A C 1
ATOM 652 O O . ARG A 1 83 ? -6.424 4.698 6.789 1.00 97.00 83 ARG A O 1
ATOM 659 N N . VAL A 1 84 ? -4.472 4.771 5.680 1.00 96.94 84 VAL A N 1
ATOM 660 C CA . VAL A 1 84 ? -3.625 4.371 6.815 1.00 96.94 84 VAL A CA 1
ATOM 661 C C . VAL A 1 84 ? -3.805 5.337 7.987 1.00 96.94 84 VAL A C 1
ATOM 663 O O . VAL A 1 84 ? -3.989 4.899 9.121 1.00 96.94 84 VAL A O 1
ATOM 666 N N . GL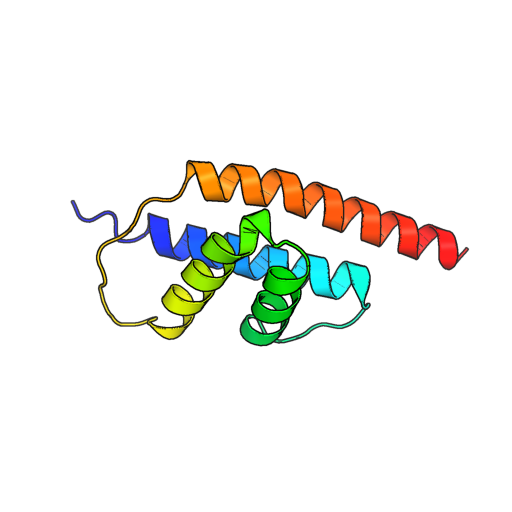U A 1 85 ? -3.787 6.640 7.711 1.00 95.44 85 GLU A N 1
ATOM 667 C CA . GLU A 1 85 ? -4.025 7.682 8.713 1.00 95.44 85 GLU A CA 1
ATOM 668 C C . GLU A 1 85 ? -5.413 7.538 9.351 1.00 95.44 85 GLU A C 1
ATOM 670 O O . GLU A 1 85 ? -5.509 7.440 10.576 1.00 95.44 85 GLU A O 1
ATOM 675 N N . GLY A 1 86 ? -6.468 7.408 8.539 1.00 95.06 86 GLY A N 1
ATOM 676 C CA . GLY A 1 86 ? -7.836 7.233 9.038 1.00 95.06 86 GLY A CA 1
ATOM 677 C C . GLY A 1 86 ? -8.037 5.971 9.890 1.00 95.06 86 GLY A C 1
ATOM 678 O O . GLY A 1 86 ? -8.758 6.005 10.891 1.00 95.06 86 GLY A O 1
ATOM 679 N N . GLU A 1 87 ? -7.373 4.864 9.549 1.00 94.06 87 GLU A N 1
ATOM 680 C CA . GLU A 1 87 ? -7.402 3.624 10.338 1.00 94.06 87 GLU A CA 1
ATOM 681 C C . GLU A 1 87 ? -6.707 3.818 11.695 1.00 94.06 87 GLU A C 1
ATOM 683 O O . GLU A 1 87 ? -7.267 3.466 12.734 1.00 94.06 87 GLU A O 1
ATOM 688 N N . PHE A 1 88 ? -5.524 4.445 11.726 1.00 89.56 88 PHE A N 1
ATOM 689 C CA . PHE A 1 88 ? -4.821 4.717 12.983 1.00 89.56 88 PHE A CA 1
ATOM 690 C C . PHE A 1 88 ? -5.576 5.685 13.898 1.00 89.56 88 PHE A C 1
ATOM 692 O O . PHE A 1 88 ? -5.560 5.509 15.120 1.00 89.56 88 PHE A O 1
ATOM 699 N N . GLU A 1 89 ? -6.233 6.698 13.337 1.00 90.69 89 GLU A N 1
ATOM 700 C CA . GLU A 1 89 ? -7.089 7.610 14.097 1.00 90.69 89 GLU A CA 1
ATOM 701 C C . GLU A 1 89 ? -8.289 6.874 14.693 1.00 90.69 89 GLU A C 1
ATOM 703 O O . GLU A 1 89 ? -8.512 6.938 15.904 1.00 90.69 89 GLU A O 1
ATOM 708 N N . SER A 1 90 ? -8.990 6.087 13.873 1.00 88.56 90 SER A N 1
ATOM 709 C CA . SER A 1 90 ? -10.130 5.273 14.305 1.00 88.56 90 SER A CA 1
ATOM 710 C C . SER A 1 90 ? -9.752 4.302 15.426 1.00 88.56 90 SER A C 1
ATOM 712 O O . SER A 1 90 ? -10.528 4.092 16.361 1.00 88.56 90 SER A O 1
ATOM 714 N N . ASN A 1 91 ? -8.550 3.724 15.362 1.00 86.00 91 ASN A N 1
ATOM 715 C CA . ASN A 1 91 ? -8.061 2.786 16.368 1.00 86.00 91 ASN A CA 1
ATOM 716 C C . ASN A 1 91 ? -7.646 3.485 17.679 1.00 86.00 91 ASN A C 1
ATOM 718 O O . ASN A 1 91 ? -7.716 2.880 18.749 1.00 86.00 91 ASN A O 1
ATOM 722 N N . ARG A 1 92 ? -7.240 4.763 17.624 1.00 84.69 92 ARG A N 1
ATOM 723 C CA . ARG A 1 92 ? -6.900 5.580 18.804 1.00 84.69 92 ARG A CA 1
ATOM 724 C C . ARG A 1 92 ? -8.146 6.024 19.569 1.00 84.69 92 ARG A C 1
ATOM 726 O O . ARG A 1 92 ? -8.132 6.018 20.794 1.00 84.69 92 ARG A O 1
ATOM 733 N N . THR A 1 93 ? -9.223 6.373 18.865 1.00 80.12 93 THR A N 1
ATOM 734 C CA . THR A 1 93 ? -10.495 6.782 19.486 1.00 80.12 93 THR A CA 1
ATOM 735 C C . THR A 1 93 ? -11.194 5.632 20.215 1.00 80.12 93 THR A C 1
ATOM 737 O O . THR A 1 93 ? -11.886 5.872 21.193 1.00 80.12 93 THR A O 1
ATOM 740 N N . GLN A 1 94 ? -10.993 4.384 19.785 1.00 73.19 94 GLN A N 1
ATOM 741 C CA . GLN A 1 94 ? -11.579 3.199 20.430 1.00 73.19 94 GLN A CA 1
ATOM 742 C C . GLN A 1 94 ? -10.834 2.743 21.699 1.00 73.19 94 GLN A C 1
ATOM 744 O O . GLN A 1 94 ? -11.334 1.886 22.423 1.00 73.19 94 GLN A O 1
ATOM 749 N N . GLN A 1 95 ? -9.644 3.292 21.963 1.00 62.16 95 GLN A N 1
ATOM 750 C CA . GLN A 1 95 ? -8.801 2.951 23.118 1.00 62.16 95 GLN A CA 1
ATOM 751 C C . GLN A 1 95 ? -8.848 4.005 24.241 1.00 62.16 95 GLN A C 1
ATOM 753 O O . GLN A 1 95 ? -8.114 3.868 25.220 1.00 62.16 95 GLN A O 1
ATOM 758 N N . SER A 1 96 ? -9.682 5.044 24.105 1.00 53.41 96 SER A N 1
ATOM 759 C CA . SER A 1 96 ? -9.874 6.114 25.097 1.00 53.41 96 SER A CA 1
ATOM 760 C C . SER A 1 96 ? -11.242 6.045 25.759 1.00 53.41 96 SER A C 1
ATOM 762 O O . SER A 1 96 ? -11.324 6.594 26.880 1.00 53.41 96 SER A O 1
#

pLDDT: mean 86.94, std 15.23, range [40.28, 98.31]